Protein AF-A0A348DAC3-F1 (afdb_monomer_lite)

Foldseek 3Di:
DAFPAWPVVVCPPPVNQKIWGFAPAFDDPVLQVQLVVVPPPPPWDWHDDGRTIITGDDPVCVVVVNVVSRVSSVVSVVVPDD

Radius of gyration: 12.16 Å; chains: 1; bounding box: 36×27×27 Å

Sequence (82 aa):
MKIIGLDEHRSLRGNGALKYFELEGVPSDEWARIFQSHFVNQDIKVWIEGYCIVLQCQTEEIPKYRELLQAKCDEITAQLIP

pLDDT: mean 92.57, std 6.19, range [58.12, 97.56]

Structure (mmCIF, N/CA/C/O backbone):
data_AF-A0A348DAC3-F1
#
_entry.id   AF-A0A348DAC3-F1
#
loop_
_atom_site.group_PDB
_atom_site.id
_atom_site.type_symbol
_atom_site.label_atom_id
_atom_site.label_alt_id
_atom_site.label_comp_id
_atom_site.label_asym_id
_atom_site.label_entity_id
_atom_site.label_seq_id
_atom_site.pdbx_PDB_ins_code
_atom_site.Cartn_x
_atom_site.Cartn_y
_atom_site.Cartn_z
_atom_site.occupancy
_atom_site.B_iso_or_equiv
_atom_site.auth_seq_id
_atom_site.auth_comp_id
_atom_site.auth_asym_id
_atom_site.auth_atom_id
_atom_site.pdbx_PDB_model_num
ATOM 1 N N . MET A 1 1 ? 10.346 2.044 -6.118 1.00 93.12 1 MET A N 1
ATOM 2 C CA . MET A 1 1 ? 8.946 2.246 -5.716 1.00 93.12 1 MET A CA 1
ATOM 3 C C . MET A 1 1 ? 8.948 2.876 -4.343 1.00 93.12 1 MET A C 1
ATOM 5 O O . MET A 1 1 ? 9.582 2.336 -3.446 1.00 93.12 1 MET A O 1
ATOM 9 N N . LYS A 1 2 ? 8.280 4.014 -4.180 1.00 94.38 2 LYS A N 1
ATOM 10 C CA . LYS A 1 2 ? 8.274 4.798 -2.941 1.00 94.38 2 LYS A CA 1
ATOM 11 C C . LYS A 1 2 ? 6.867 5.285 -2.630 1.00 94.38 2 LYS A C 1
ATOM 13 O O . LYS A 1 2 ? 6.143 5.655 -3.551 1.00 94.38 2 LYS A O 1
ATOM 18 N N . ILE A 1 3 ? 6.513 5.332 -1.346 1.00 97.06 3 ILE A N 1
ATOM 19 C CA . ILE A 1 3 ? 5.267 5.941 -0.882 1.00 97.06 3 ILE A CA 1
ATOM 20 C 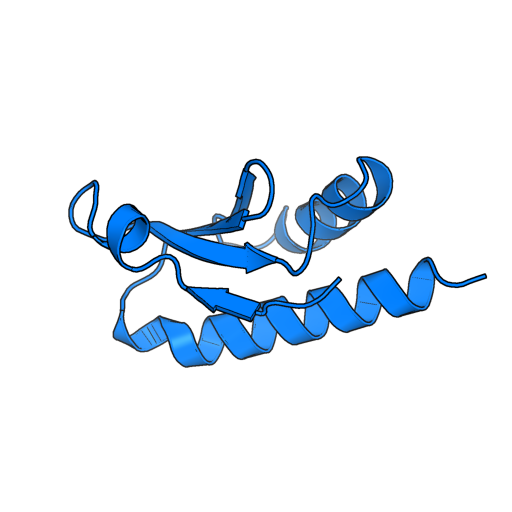C . ILE A 1 3 ? 5.450 7.460 -0.827 1.00 97.06 3 ILE A C 1
ATOM 22 O O . ILE A 1 3 ? 6.280 7.979 -0.074 1.00 97.06 3 ILE A O 1
ATOM 26 N N . ILE A 1 4 ? 4.654 8.182 -1.609 1.00 96.69 4 ILE A N 1
ATOM 27 C CA . ILE A 1 4 ? 4.704 9.646 -1.704 1.00 96.69 4 ILE A CA 1
ATOM 28 C C . ILE A 1 4 ? 3.688 10.328 -0.785 1.00 96.69 4 ILE A C 1
ATOM 30 O O . ILE A 1 4 ? 3.937 11.441 -0.322 1.00 96.69 4 ILE A O 1
ATOM 34 N N . GLY A 1 5 ? 2.593 9.652 -0.436 1.00 95.81 5 GLY A N 1
ATOM 35 C CA . GLY A 1 5 ? 1.502 10.269 0.311 1.00 95.81 5 GLY A CA 1
ATOM 36 C C . GLY A 1 5 ? 0.443 9.285 0.789 1.00 95.81 5 GLY A C 1
ATOM 37 O O . GLY A 1 5 ? 0.573 8.070 0.638 1.00 95.81 5 GLY A O 1
ATOM 38 N N . LEU A 1 6 ? -0.596 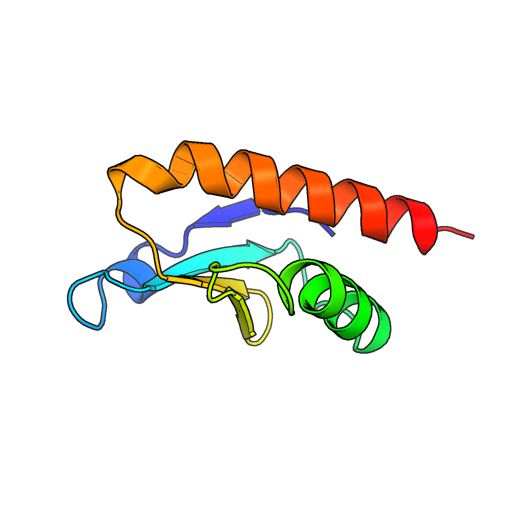9.841 1.402 1.00 95.69 6 LEU A N 1
ATOM 39 C CA . LEU A 1 6 ? -1.838 9.156 1.727 1.00 95.69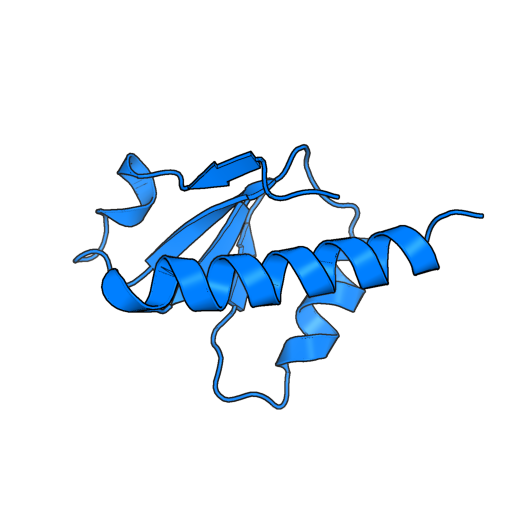 6 LEU A CA 1
ATOM 40 C C . LEU A 1 6 ? -2.951 9.883 0.967 1.00 95.69 6 LEU A C 1
ATOM 42 O O . LEU A 1 6 ? -3.107 11.090 1.143 1.00 95.69 6 LEU A O 1
ATOM 46 N N . ASP A 1 7 ? -3.743 9.165 0.174 1.00 94.25 7 ASP A N 1
ATOM 47 C CA . ASP A 1 7 ? -4.946 9.730 -0.435 1.00 94.25 7 ASP A CA 1
ATOM 48 C C . ASP A 1 7 ? -6.022 9.853 0.650 1.00 94.25 7 ASP A C 1
ATOM 50 O O . ASP A 1 7 ? -6.751 8.901 0.957 1.00 94.25 7 ASP A O 1
ATOM 54 N N . GLU A 1 8 ? -6.089 11.025 1.283 1.00 90.38 8 GLU A N 1
ATOM 55 C CA . GLU A 1 8 ? -7.023 11.305 2.374 1.00 90.38 8 GLU A CA 1
ATOM 56 C C . GLU A 1 8 ? -8.481 11.190 1.922 1.00 90.38 8 GLU A C 1
ATOM 58 O O . GLU A 1 8 ? -9.316 10.665 2.657 1.00 90.38 8 GLU A O 1
ATOM 63 N N . HIS A 1 9 ? -8.799 11.609 0.693 1.00 89.62 9 HIS A N 1
ATOM 64 C CA . HIS A 1 9 ? -10.170 11.580 0.195 1.00 89.62 9 HIS A CA 1
ATOM 65 C C . HIS A 1 9 ? -10.684 10.144 0.056 1.00 89.62 9 HIS A C 1
ATOM 67 O O . HIS A 1 9 ? -11.792 9.831 0.503 1.00 89.62 9 HIS A O 1
ATOM 73 N N . ARG A 1 10 ? -9.884 9.245 -0.528 1.00 89.19 10 ARG A N 1
ATOM 74 C CA . ARG A 1 10 ? -10.222 7.816 -0.609 1.00 89.19 10 ARG A CA 1
ATOM 75 C C . ARG A 1 10 ? -10.176 7.155 0.762 1.00 89.19 10 ARG A C 1
ATOM 77 O O . ARG A 1 10 ? -11.042 6.332 1.053 1.00 89.19 10 ARG A O 1
ATOM 84 N N . SER A 1 11 ? -9.243 7.568 1.618 1.00 88.88 11 SER A N 1
ATOM 85 C CA . SER A 1 11 ? -9.074 7.030 2.974 1.00 88.88 11 SER A CA 1
ATOM 86 C C . SER A 1 11 ? -10.157 7.461 3.970 1.00 88.88 11 SER A C 1
ATOM 88 O O . SER A 1 11 ? -10.184 6.956 5.091 1.00 88.88 11 SER A O 1
ATOM 90 N N . LEU A 1 12 ? -11.048 8.383 3.590 1.00 86.31 12 LEU A N 1
ATOM 91 C CA . LEU A 1 12 ? -12.250 8.750 4.349 1.00 86.31 12 LEU A CA 1
ATOM 92 C C . LEU A 1 12 ? -13.491 7.945 3.926 1.00 86.31 12 LEU A C 1
ATOM 94 O O . LEU A 1 12 ? -14.490 7.919 4.646 1.00 86.31 12 LEU A O 1
ATOM 98 N N . ARG A 1 13 ? -13.456 7.273 2.767 1.00 81.06 13 ARG A N 1
ATOM 99 C CA . ARG A 1 13 ? -14.584 6.466 2.278 1.00 81.06 13 ARG A CA 1
ATOM 100 C C . ARG A 1 13 ? -14.738 5.190 3.111 1.00 81.06 13 ARG A C 1
ATOM 102 O O . ARG A 1 13 ? -13.787 4.703 3.714 1.00 81.06 13 ARG A O 1
ATOM 109 N N . GLY A 1 14 ? -15.955 4.640 3.153 1.00 71.00 14 GLY A N 1
ATOM 110 C CA . GLY A 1 14 ? -16.228 3.376 3.852 1.00 71.00 14 GLY A CA 1
ATOM 111 C C . GLY A 1 14 ? -15.897 3.419 5.350 1.00 71.00 14 GLY A C 1
ATOM 112 O O . GLY A 1 14 ? -15.279 2.492 5.865 1.00 71.00 14 GLY A O 1
ATOM 113 N N . ASN A 1 15 ? -16.265 4.512 6.029 1.00 78.50 15 ASN A N 1
ATOM 114 C CA . ASN A 1 15 ? -15.959 4.792 7.442 1.00 78.50 15 ASN A CA 1
ATOM 115 C C . ASN A 1 15 ? -14.458 4.897 7.766 1.00 78.50 15 ASN A C 1
ATOM 117 O O . ASN A 1 15 ? -14.062 4.770 8.921 1.00 78.50 15 ASN A O 1
ATOM 121 N N . GLY A 1 16 ? -13.617 5.116 6.754 1.00 81.19 16 GLY A N 1
ATOM 122 C CA . GLY A 1 16 ? -12.179 5.285 6.919 1.00 81.19 16 GLY A CA 1
ATOM 123 C C . GLY A 1 16 ? -11.427 4.026 7.341 1.00 81.19 16 GLY A C 1
ATOM 124 O O . GLY A 1 16 ? -10.297 4.134 7.813 1.00 81.19 16 GLY A O 1
ATOM 125 N N . ALA A 1 17 ? -12.030 2.849 7.159 1.00 87.75 17 ALA A N 1
ATOM 126 C CA . ALA A 1 17 ? -11.410 1.565 7.474 1.00 87.75 17 ALA A CA 1
ATOM 127 C C . ALA A 1 17 ? -10.242 1.215 6.536 1.00 87.75 17 ALA A C 1
ATOM 129 O O . ALA A 1 17 ? -9.362 0.448 6.917 1.00 87.75 17 ALA A O 1
ATOM 130 N N . LEU A 1 18 ? -10.248 1.751 5.311 1.00 94.94 18 LEU A N 1
ATOM 131 C CA . LEU A 1 18 ? -9.205 1.535 4.312 1.00 94.94 18 LEU A CA 1
ATOM 132 C C . LEU A 1 18 ? -8.349 2.786 4.165 1.00 94.94 18 LEU A C 1
ATOM 134 O O . LEU A 1 18 ? -8.879 3.890 4.051 1.00 94.94 18 LEU A O 1
ATOM 138 N N . LYS A 1 19 ? -7.034 2.599 4.127 1.00 96.50 19 LYS A N 1
ATOM 139 C CA . LYS A 1 19 ? -6.032 3.639 3.912 1.00 96.50 19 LYS A CA 1
ATOM 140 C C . LYS A 1 19 ? -5.331 3.392 2.584 1.00 96.50 19 LYS A C 1
ATOM 142 O O . LYS A 1 19 ? -4.918 2.269 2.301 1.00 96.50 19 LYS A O 1
ATOM 147 N N . TYR A 1 20 ? -5.223 4.443 1.781 1.00 97.06 20 TYR A N 1
ATOM 148 C CA . TYR A 1 20 ? -4.669 4.402 0.430 1.00 97.06 20 TYR A CA 1
ATOM 149 C C . TYR A 1 20 ? -3.333 5.140 0.419 1.00 97.06 20 TYR A C 1
ATOM 151 O O . TYR A 1 20 ? -3.298 6.367 0.415 1.00 97.06 20 TYR A O 1
ATOM 159 N N . PHE A 1 21 ? -2.234 4.393 0.447 1.00 97.38 21 PHE A N 1
ATOM 160 C CA . PHE A 1 21 ? -0.881 4.938 0.385 1.00 97.38 21 PHE A CA 1
ATOM 161 C C . PHE A 1 21 ? -0.463 5.086 -1.076 1.00 97.38 21 PHE A C 1
ATOM 163 O O . PHE A 1 21 ? -0.346 4.092 -1.793 1.00 97.38 21 PHE A O 1
ATOM 170 N N . GLU A 1 22 ? -0.251 6.320 -1.520 1.00 97.56 22 GLU A N 1
ATOM 171 C CA . GLU A 1 22 ? 0.100 6.630 -2.904 1.00 97.56 22 GLU A CA 1
ATOM 172 C C . GLU A 1 22 ? 1.559 6.278 -3.184 1.00 97.56 22 GLU A C 1
ATOM 174 O O . GLU A 1 22 ? 2.456 6.638 -2.417 1.00 97.56 22 GLU A O 1
ATOM 179 N N . LEU A 1 23 ? 1.793 5.602 -4.303 1.00 97.19 23 LEU A N 1
ATOM 180 C CA . LEU A 1 23 ? 3.108 5.270 -4.830 1.00 97.19 23 LEU A CA 1
ATOM 181 C C . LEU A 1 23 ? 3.561 6.318 -5.855 1.00 97.19 23 LEU A C 1
ATOM 183 O O . LEU A 1 23 ? 2.745 6.946 -6.523 1.00 97.19 23 LEU A O 1
ATOM 187 N N . GLU A 1 24 ? 4.876 6.461 -6.030 1.00 94.81 24 GLU A N 1
ATOM 188 C CA . GLU A 1 24 ? 5.494 7.340 -7.043 1.00 94.81 24 GLU A CA 1
ATOM 189 C C . GLU A 1 24 ? 5.129 6.988 -8.500 1.00 94.81 24 GLU A C 1
ATOM 191 O O . GLU A 1 24 ? 5.363 7.782 -9.410 1.00 94.81 24 GLU A O 1
ATOM 196 N N . GLY A 1 25 ? 4.551 5.807 -8.727 1.00 94.25 25 GLY A N 1
ATOM 197 C CA . GLY A 1 25 ? 4.063 5.346 -10.018 1.00 94.25 25 GLY A CA 1
ATOM 198 C C . GLY A 1 25 ? 3.275 4.043 -9.897 1.00 94.25 25 GLY A C 1
ATOM 199 O O . GLY A 1 25 ? 3.146 3.468 -8.816 1.00 94.25 25 GLY A O 1
ATOM 200 N N . VAL A 1 26 ? 2.746 3.564 -11.024 1.00 95.75 26 VAL A N 1
ATOM 201 C CA . VAL A 1 26 ? 2.096 2.248 -11.085 1.00 95.75 26 VAL A CA 1
ATOM 202 C C . VAL A 1 26 ? 3.182 1.165 -10.995 1.00 95.75 26 VAL A C 1
ATOM 204 O O . VAL A 1 26 ? 4.097 1.170 -11.824 1.00 95.75 26 VAL A O 1
ATOM 207 N N . PRO A 1 27 ? 3.133 0.253 -10.007 1.00 94.88 27 PRO A N 1
ATOM 208 C CA . PRO A 1 27 ? 4.091 -0.840 -9.911 1.00 94.88 27 PRO A CA 1
ATOM 209 C C . PRO A 1 27 ? 3.926 -1.829 -11.066 1.00 94.88 27 PRO A C 1
ATOM 211 O O . PRO A 1 27 ? 2.823 -2.032 -11.570 1.00 94.88 27 PRO A O 1
ATOM 214 N N . SER A 1 28 ? 5.026 -2.472 -11.466 1.00 94.88 28 SER A N 1
ATOM 215 C CA . SER A 1 28 ? 4.969 -3.593 -12.406 1.00 94.88 28 SER A CA 1
ATOM 216 C C . SER A 1 28 ? 4.282 -4.805 -11.770 1.00 94.88 28 SER A C 1
ATOM 218 O O . SER A 1 28 ? 4.272 -4.955 -10.544 1.00 94.88 28 SER A O 1
ATOM 220 N N . ASP A 1 29 ? 3.767 -5.709 -12.603 1.00 94.38 29 ASP A N 1
ATOM 221 C CA . ASP A 1 29 ? 3.119 -6.942 -12.136 1.00 94.38 29 ASP A CA 1
ATOM 222 C C . ASP A 1 29 ? 4.056 -7.797 -11.270 1.00 94.38 29 ASP A C 1
ATOM 224 O O . ASP A 1 29 ? 3.642 -8.361 -10.256 1.00 94.38 29 ASP A O 1
ATOM 228 N N . GLU A 1 30 ? 5.341 -7.863 -11.633 1.00 95.44 30 GLU A N 1
ATOM 229 C CA . GLU A 1 30 ? 6.356 -8.572 -10.854 1.00 95.44 30 GLU A CA 1
ATOM 230 C C . GLU A 1 30 ? 6.539 -7.953 -9.466 1.00 95.44 30 GLU A C 1
ATOM 232 O O . GLU A 1 30 ? 6.472 -8.668 -8.463 1.00 95.44 30 GLU A O 1
ATOM 237 N N . TRP A 1 31 ? 6.700 -6.628 -9.398 1.00 95.75 31 TRP A N 1
ATOM 238 C CA . TRP A 1 31 ? 6.840 -5.912 -8.134 1.00 95.75 31 TRP A CA 1
ATOM 239 C C . TRP A 1 31 ? 5.603 -6.121 -7.253 1.00 95.75 31 TRP A C 1
ATOM 241 O O . TRP A 1 31 ? 5.730 -6.465 -6.078 1.00 95.75 31 TRP A O 1
ATOM 251 N N . ALA A 1 32 ? 4.401 -5.983 -7.826 1.00 95.31 32 ALA A N 1
ATOM 252 C CA . ALA A 1 32 ? 3.141 -6.148 -7.103 1.00 95.31 32 ALA A CA 1
ATOM 253 C C . ALA A 1 32 ? 2.978 -7.573 -6.553 1.00 95.31 32 ALA A C 1
ATOM 255 O O . ALA A 1 32 ? 2.545 -7.747 -5.410 1.00 95.31 32 ALA A O 1
ATOM 256 N N . ARG A 1 33 ? 3.375 -8.591 -7.327 1.00 94.88 33 ARG A N 1
ATOM 257 C CA . ARG A 1 33 ? 3.353 -9.994 -6.897 1.00 94.88 33 ARG A CA 1
ATOM 258 C C . ARG A 1 33 ? 4.306 -10.245 -5.729 1.00 94.88 33 ARG A C 1
ATOM 260 O O . ARG A 1 33 ? 3.908 -10.888 -4.758 1.00 94.88 33 ARG A O 1
ATOM 267 N N . ILE A 1 34 ? 5.539 -9.739 -5.805 1.00 95.56 34 ILE A N 1
ATOM 268 C CA . ILE A 1 34 ? 6.518 -9.872 -4.715 1.00 95.56 34 ILE A CA 1
ATOM 269 C C . ILE A 1 34 ? 5.993 -9.161 -3.468 1.00 95.56 34 ILE A C 1
ATOM 271 O O . ILE A 1 34 ? 5.957 -9.764 -2.396 1.00 95.56 34 ILE A O 1
ATOM 275 N N . PHE A 1 35 ? 5.494 -7.932 -3.614 1.00 95.50 35 PHE A N 1
ATOM 276 C CA . PHE A 1 35 ? 4.943 -7.157 -2.507 1.00 95.50 35 PHE A CA 1
ATOM 277 C C . PHE A 1 35 ? 3.824 -7.903 -1.783 1.00 95.50 35 PHE A C 1
ATOM 279 O O . PHE A 1 35 ? 3.908 -8.104 -0.574 1.00 95.50 35 PHE A O 1
ATOM 286 N N . GLN A 1 36 ? 2.810 -8.378 -2.512 1.00 93.69 36 GLN A N 1
ATOM 287 C CA . GLN A 1 36 ? 1.699 -9.112 -1.902 1.00 93.69 36 GLN A CA 1
ATOM 288 C C . GLN A 1 36 ? 2.167 -10.402 -1.214 1.00 93.69 36 GLN A C 1
ATOM 290 O O . GLN A 1 36 ? 1.655 -10.739 -0.147 1.00 93.69 36 GLN A O 1
ATOM 295 N N . SER A 1 37 ? 3.185 -11.085 -1.758 1.00 94.38 37 SER A N 1
ATOM 296 C CA . SER A 1 37 ? 3.728 -12.319 -1.170 1.00 94.38 37 SER A CA 1
ATOM 297 C C . SER A 1 37 ? 4.263 -12.132 0.256 1.00 94.38 37 SER A C 1
ATOM 299 O O . SER A 1 37 ? 4.148 -13.049 1.070 1.00 94.38 37 SER A O 1
ATOM 301 N N . HIS A 1 38 ? 4.753 -10.934 0.604 1.00 93.38 38 HIS A N 1
ATOM 302 C CA . HIS A 1 38 ? 5.230 -10.640 1.958 1.00 93.38 38 HIS A CA 1
ATOM 303 C C . HIS A 1 38 ? 4.116 -10.682 3.009 1.00 93.38 38 HIS A C 1
ATOM 305 O O . HIS A 1 38 ? 4.412 -10.893 4.185 1.00 93.38 38 HIS A O 1
ATOM 311 N N . PHE A 1 39 ? 2.853 -10.508 2.615 1.00 92.62 39 PHE A N 1
ATOM 312 C CA . PHE A 1 39 ? 1.725 -10.370 3.538 1.00 92.62 39 PHE A CA 1
ATOM 313 C C . PHE A 1 39 ? 0.754 -11.557 3.522 1.00 92.62 39 PHE A C 1
ATOM 315 O O . PHE A 1 39 ? -0.130 -11.609 4.367 1.00 92.62 39 PHE A O 1
ATOM 322 N N . VAL A 1 40 ? 0.947 -12.549 2.642 1.00 87.88 40 VAL A N 1
ATOM 323 C CA . VAL A 1 40 ? 0.053 -13.723 2.502 1.00 87.88 40 VAL A CA 1
ATOM 324 C C . VAL A 1 40 ? -0.166 -14.483 3.818 1.00 87.88 40 VAL A C 1
ATOM 326 O O . VAL A 1 40 ? -1.254 -14.999 4.048 1.00 87.88 40 VAL A O 1
ATOM 329 N N . ASN A 1 41 ? 0.844 -14.534 4.690 1.00 88.44 41 ASN A N 1
ATOM 330 C CA . ASN A 1 41 ? 0.786 -15.249 5.971 1.00 88.44 41 ASN A CA 1
ATOM 331 C C . ASN A 1 41 ? 0.687 -14.313 7.186 1.00 88.44 41 ASN A C 1
ATOM 333 O O . ASN A 1 41 ? 0.947 -14.736 8.312 1.00 88.44 41 ASN A O 1
ATOM 337 N N . GLN A 1 42 ? 0.374 -13.037 6.969 1.00 88.56 42 GLN A N 1
ATOM 338 C CA . GLN A 1 42 ? 0.216 -12.056 8.037 1.00 88.56 42 GLN A CA 1
ATOM 339 C C . GLN A 1 42 ? -1.267 -11.754 8.245 1.00 88.56 42 GLN A C 1
ATOM 341 O O . GLN A 1 42 ? -2.047 -11.766 7.296 1.00 88.56 42 GLN A O 1
ATOM 346 N N . ASP A 1 43 ? -1.655 -11.404 9.471 1.00 89.25 43 ASP A N 1
ATOM 347 C CA . ASP A 1 43 ? -2.997 -10.875 9.760 1.00 89.25 43 ASP A CA 1
ATOM 348 C C . ASP A 1 43 ? -3.099 -9.387 9.364 1.00 89.25 43 ASP A C 1
ATOM 350 O O . ASP A 1 43 ? -3.506 -8.521 10.132 1.00 89.25 43 ASP A O 1
ATOM 354 N N . ILE A 1 44 ? -2.620 -9.069 8.159 1.00 91.19 44 ILE A N 1
ATOM 355 C CA . ILE A 1 44 ? -2.559 -7.721 7.599 1.00 91.19 44 ILE A CA 1
ATOM 356 C C . ILE A 1 44 ? -3.213 -7.770 6.222 1.00 91.19 44 ILE A C 1
ATOM 358 O O . ILE A 1 44 ? -2.676 -8.347 5.277 1.00 91.19 44 ILE A O 1
ATOM 362 N N . LYS A 1 45 ? -4.379 -7.134 6.092 1.00 91.88 45 LYS A N 1
ATOM 363 C CA . LYS A 1 45 ? -5.103 -7.048 4.819 1.00 91.88 45 LYS A CA 1
ATOM 364 C C . LYS A 1 45 ? -4.566 -5.899 3.982 1.00 91.88 45 LYS A C 1
ATOM 366 O O . LYS A 1 45 ? -4.972 -4.752 4.176 1.00 91.88 45 LYS A O 1
ATOM 371 N N . VAL A 1 46 ? -3.676 -6.229 3.052 1.00 95.00 46 VAL A N 1
ATOM 372 C CA . VAL A 1 46 ? -3.041 -5.273 2.143 1.00 95.00 46 VAL A CA 1
ATOM 373 C C . VAL A 1 46 ? -3.063 -5.777 0.701 1.00 95.00 46 VAL A C 1
ATOM 375 O O . VAL A 1 46 ? -2.861 -6.962 0.447 1.00 95.00 46 VAL A O 1
ATOM 378 N N . TRP A 1 47 ? -3.322 -4.884 -0.251 1.00 95.44 47 TRP A N 1
ATOM 379 C CA . TRP A 1 47 ? -3.280 -5.176 -1.686 1.00 95.44 47 TRP A CA 1
ATOM 380 C C . TRP A 1 47 ? -2.853 -3.941 -2.484 1.00 95.44 47 TRP A C 1
ATOM 382 O O . TRP A 1 47 ? -2.686 -2.855 -1.932 1.00 95.44 47 TRP A O 1
ATOM 392 N N . ILE A 1 48 ? -2.654 -4.115 -3.790 1.00 95.81 48 ILE A N 1
ATOM 393 C CA . ILE A 1 48 ? -2.306 -3.030 -4.713 1.00 95.81 48 ILE A CA 1
ATOM 394 C C . ILE A 1 48 ? -3.528 -2.680 -5.562 1.00 95.81 48 ILE A C 1
ATOM 396 O O . ILE A 1 48 ? -4.175 -3.571 -6.110 1.00 95.81 48 ILE A O 1
ATOM 400 N N . GLU A 1 49 ? -3.823 -1.390 -5.695 1.00 95.25 49 GLU A N 1
ATOM 401 C CA . GLU A 1 49 ? -4.883 -0.867 -6.556 1.00 95.25 49 GLU A CA 1
ATOM 402 C C . GLU A 1 49 ? -4.362 0.334 -7.355 1.00 95.25 49 GLU A C 1
ATOM 404 O O . GLU A 1 49 ? -4.234 1.446 -6.836 1.00 95.25 49 GLU A O 1
ATOM 409 N N . GLY A 1 50 ? -4.041 0.112 -8.633 1.00 94.38 50 GLY A N 1
ATOM 410 C CA . GLY A 1 50 ? -3.420 1.130 -9.481 1.00 94.38 50 GLY A CA 1
ATOM 411 C C . GLY A 1 50 ? -2.076 1.582 -8.908 1.00 94.38 50 GLY A C 1
ATOM 412 O O . GLY A 1 50 ? -1.177 0.770 -8.720 1.00 94.38 50 GLY A O 1
ATOM 413 N N . TYR A 1 51 ? -1.951 2.874 -8.609 1.00 95.38 51 TYR A N 1
ATOM 414 C CA . TYR A 1 51 ? -0.766 3.466 -7.978 1.00 95.38 51 TYR A CA 1
ATOM 415 C C . TYR A 1 51 ? -0.875 3.538 -6.443 1.00 95.38 51 TYR A C 1
ATOM 417 O O . TYR A 1 51 ? -0.167 4.314 -5.814 1.00 95.38 51 TYR A O 1
ATOM 425 N N . CYS A 1 52 ? -1.778 2.782 -5.813 1.00 96.88 52 CYS A N 1
ATOM 426 C CA . CYS A 1 52 ? -1.951 2.782 -4.360 1.00 96.88 52 CYS A CA 1
ATOM 427 C C . CYS A 1 52 ? -1.654 1.414 -3.744 1.00 96.88 52 CYS A C 1
ATOM 429 O O . CYS A 1 52 ? -2.077 0.381 -4.265 1.00 96.88 52 CYS A O 1
ATOM 431 N N . ILE A 1 53 ? -1.018 1.424 -2.574 1.00 97.38 53 ILE A N 1
ATOM 432 C CA . ILE A 1 53 ? -1.089 0.320 -1.616 1.00 97.38 53 ILE A CA 1
ATOM 433 C C . ILE A 1 53 ? -2.309 0.573 -0.735 1.00 97.38 53 ILE A C 1
ATOM 435 O O . ILE A 1 53 ? -2.399 1.61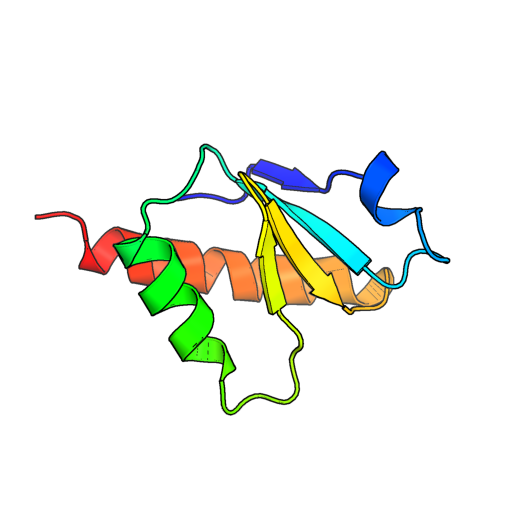1 -0.076 1.00 97.38 53 ILE A O 1
ATOM 439 N N . VAL A 1 54 ? -3.248 -0.364 -0.716 1.00 96.44 54 VAL A N 1
ATOM 440 C CA . VAL A 1 54 ? -4.461 -0.274 0.096 1.00 96.44 54 VAL A CA 1
ATOM 441 C C . VAL A 1 54 ? -4.311 -1.178 1.304 1.00 96.44 54 VAL A C 1
ATOM 443 O O . VAL A 1 54 ? -3.986 -2.353 1.158 1.00 96.44 54 VAL A O 1
ATOM 446 N N . LEU A 1 55 ? -4.548 -0.629 2.490 1.00 95.31 55 LEU A N 1
ATOM 447 C CA . LEU A 1 55 ? -4.414 -1.327 3.762 1.00 95.31 55 LEU A CA 1
ATOM 448 C C . LEU A 1 55 ? -5.654 -1.091 4.621 1.00 95.31 55 LEU A C 1
ATOM 450 O O . LEU A 1 55 ? -6.121 0.041 4.736 1.00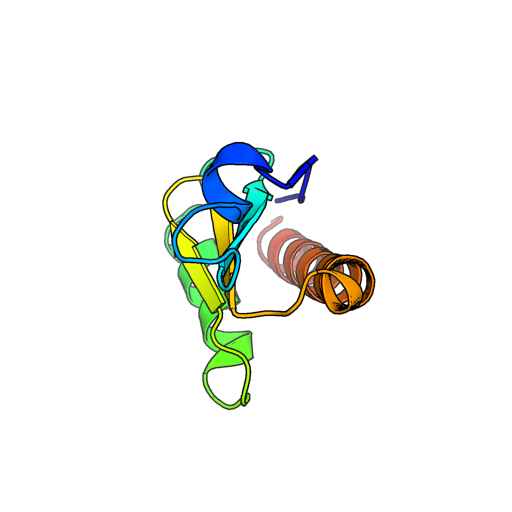 95.31 55 LEU A O 1
ATOM 454 N N . GLN A 1 56 ? -6.153 -2.133 5.281 1.00 93.44 56 GLN A N 1
ATOM 455 C CA . GLN A 1 56 ? -7.158 -1.965 6.329 1.00 93.44 56 GLN A CA 1
ATOM 456 C C . GLN A 1 56 ? -6.483 -1.669 7.679 1.00 93.44 56 GLN A C 1
ATOM 458 O O . GLN A 1 56 ? -5.883 -2.567 8.265 1.00 93.44 56 GLN A O 1
ATOM 463 N N . CYS A 1 57 ? -6.584 -0.435 8.182 1.00 92.19 57 CYS A N 1
ATOM 464 C CA . CYS A 1 57 ? -6.062 -0.049 9.501 1.00 92.19 57 CYS A CA 1
ATOM 465 C C . CYS A 1 57 ? -6.749 1.203 10.069 1.00 92.19 57 CYS A C 1
ATOM 467 O O . CYS A 1 57 ? -7.397 1.963 9.340 1.00 92.19 57 CYS A O 1
ATOM 469 N N . GLN A 1 58 ? -6.597 1.422 11.378 1.00 90.44 58 GLN A N 1
ATOM 470 C CA . GLN A 1 58 ? -7.073 2.641 12.030 1.00 90.44 58 GLN A CA 1
ATOM 471 C C . GLN A 1 58 ? -6.148 3.832 11.747 1.00 90.44 58 GLN A C 1
ATOM 473 O O . GLN A 1 58 ? -4.979 3.680 11.388 1.00 90.44 58 GLN A O 1
ATOM 478 N N . THR A 1 59 ? -6.673 5.048 11.903 1.00 90.19 59 THR A N 1
ATOM 479 C CA . THR A 1 59 ? -5.940 6.286 11.588 1.00 90.19 59 THR A CA 1
ATOM 480 C C . THR A 1 59 ? -4.681 6.447 12.447 1.00 90.19 59 THR A C 1
ATOM 482 O O . THR A 1 59 ? -3.640 6.860 11.941 1.00 90.19 59 THR A O 1
ATOM 485 N N . GLU A 1 60 ? -4.737 6.066 13.720 1.00 92.62 60 GLU A N 1
ATOM 486 C CA . GLU A 1 60 ? -3.602 6.081 14.646 1.00 92.62 60 GLU A CA 1
ATOM 487 C C . GLU A 1 60 ? -2.481 5.104 14.262 1.00 92.62 60 GLU A C 1
ATOM 489 O O . GLU A 1 60 ? -1.330 5.302 14.646 1.00 92.62 60 GLU A O 1
ATOM 494 N N . GLU A 1 61 ? -2.783 4.075 13.467 1.00 93.25 61 GLU A N 1
ATOM 495 C CA . GLU A 1 61 ? -1.802 3.087 13.016 1.00 93.25 61 GLU A CA 1
ATOM 496 C C . GLU A 1 61 ? -1.099 3.500 11.715 1.00 93.25 61 GLU A C 1
ATOM 498 O O . GLU A 1 61 ? -0.118 2.865 11.320 1.00 93.25 61 GLU A O 1
ATOM 503 N N . ILE A 1 62 ? -1.566 4.564 11.046 1.00 94.00 62 ILE A N 1
ATOM 504 C CA . ILE A 1 62 ? -1.006 5.037 9.771 1.00 94.00 62 ILE A CA 1
ATOM 505 C C . ILE A 1 62 ? 0.513 5.240 9.848 1.00 94.00 62 ILE A C 1
ATOM 507 O O . ILE A 1 62 ? 1.185 4.754 8.940 1.00 94.00 62 ILE A O 1
ATOM 511 N N . PRO A 1 63 ? 1.100 5.889 10.878 1.00 95.75 63 PRO A N 1
ATOM 512 C CA . PRO A 1 63 ? 2.551 6.069 10.944 1.00 95.75 63 PRO A CA 1
ATOM 513 C C . PRO A 1 63 ? 3.310 4.736 10.980 1.00 95.75 63 PRO A C 1
ATOM 515 O O . PRO A 1 63 ? 4.220 4.528 10.182 1.00 95.75 63 PRO A O 1
ATOM 518 N N . LYS A 1 64 ? 2.865 3.798 11.829 1.00 95.81 64 LYS A N 1
ATOM 519 C CA . LYS A 1 64 ? 3.450 2.453 11.960 1.00 95.81 64 LYS A CA 1
ATOM 520 C C . LYS A 1 64 ? 3.415 1.704 10.630 1.00 95.81 64 LYS A C 1
ATOM 522 O O . LYS A 1 64 ? 4.410 1.120 10.207 1.00 95.81 64 LYS A O 1
ATOM 527 N N . TYR A 1 65 ? 2.260 1.700 9.970 1.00 95.88 65 TYR A N 1
ATOM 528 C CA . TYR A 1 65 ? 2.126 0.998 8.702 1.00 95.88 65 TYR A CA 1
ATOM 529 C C . TYR A 1 65 ? 2.857 1.707 7.571 1.00 95.88 65 TYR A C 1
ATOM 531 O O . TYR A 1 65 ? 3.432 1.035 6.727 1.00 95.88 65 TYR A O 1
ATOM 539 N N . ARG A 1 66 ? 2.925 3.039 7.567 1.00 95.88 66 ARG A N 1
ATOM 540 C CA . ARG A 1 66 ? 3.712 3.775 6.576 1.00 95.88 66 ARG A CA 1
ATOM 541 C C . ARG A 1 66 ? 5.180 3.357 6.610 1.00 95.88 66 ARG A C 1
ATOM 543 O O . ARG A 1 66 ? 5.747 3.112 5.551 1.00 95.88 66 ARG A O 1
ATOM 550 N N . GLU A 1 67 ? 5.771 3.239 7.796 1.00 96.56 67 GLU A N 1
ATOM 551 C CA . GLU A 1 67 ? 7.154 2.772 7.955 1.00 96.56 67 GLU A CA 1
ATOM 552 C C . GLU A 1 67 ? 7.330 1.331 7.463 1.00 96.56 67 GLU A C 1
ATOM 554 O O . GLU A 1 67 ? 8.228 1.060 6.667 1.00 96.56 67 GLU A O 1
ATOM 559 N N . LEU A 1 68 ? 6.435 0.422 7.868 1.00 96.38 68 LEU A N 1
ATOM 560 C CA . LEU A 1 68 ? 6.463 -0.976 7.428 1.00 96.38 68 LEU A CA 1
ATOM 561 C C . LEU A 1 68 ? 6.368 -1.098 5.902 1.00 96.38 68 LEU A C 1
ATOM 563 O O . LEU A 1 68 ? 7.158 -1.807 5.278 1.00 96.38 68 LEU A O 1
ATOM 567 N N . LEU A 1 69 ? 5.389 -0.422 5.300 1.00 97.00 69 LEU A N 1
ATOM 568 C CA . LEU A 1 69 ? 5.138 -0.486 3.865 1.00 97.00 69 LEU A CA 1
ATOM 569 C C . LEU A 1 69 ? 6.289 0.160 3.087 1.00 97.00 69 LEU A C 1
ATOM 571 O O . LEU A 1 69 ? 6.701 -0.396 2.071 1.00 97.00 69 LEU A O 1
ATOM 575 N N . GLN A 1 70 ? 6.850 1.274 3.571 1.00 97.44 70 GLN A 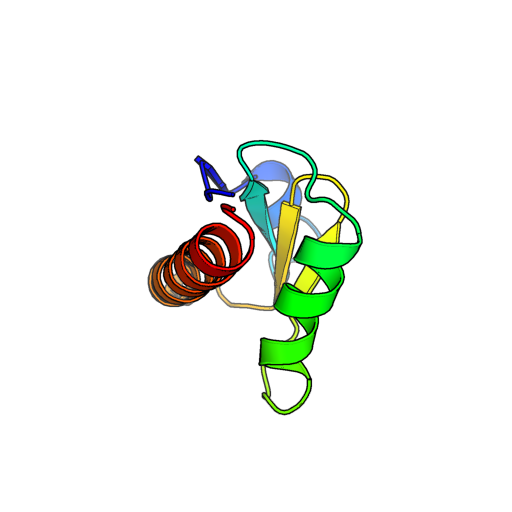N 1
ATOM 576 C CA . GLN A 1 70 ? 8.006 1.912 2.940 1.00 97.44 70 GLN A CA 1
ATOM 577 C C . GLN A 1 70 ? 9.236 0.998 2.978 1.00 97.44 70 GLN A C 1
ATOM 579 O O . GLN A 1 70 ? 9.853 0.794 1.937 1.00 97.44 70 GLN A O 1
ATOM 584 N N . ALA A 1 71 ? 9.532 0.365 4.119 1.00 96.81 71 ALA A N 1
ATOM 585 C CA . ALA A 1 71 ? 10.634 -0.590 4.224 1.00 96.81 71 ALA A CA 1
ATOM 586 C C . ALA A 1 71 ? 10.484 -1.751 3.225 1.00 96.81 71 ALA A C 1
ATOM 588 O O . ALA A 1 71 ? 11.443 -2.117 2.548 1.00 96.81 71 ALA A O 1
ATOM 589 N N . LYS A 1 72 ? 9.266 -2.288 3.054 1.00 96.06 72 LYS A N 1
ATOM 590 C CA . LYS A 1 72 ? 9.001 -3.317 2.032 1.00 96.06 72 LYS A CA 1
ATOM 591 C C . LYS A 1 72 ? 9.132 -2.796 0.610 1.00 96.06 72 LYS A C 1
ATOM 593 O O . LYS A 1 72 ? 9.650 -3.509 -0.245 1.00 96.06 72 LYS A O 1
ATOM 598 N N . CYS A 1 73 ? 8.724 -1.559 0.350 1.00 96.06 73 CYS A N 1
ATOM 599 C CA . CYS A 1 73 ? 8.938 -0.955 -0.957 1.00 96.06 73 CYS A CA 1
ATOM 600 C C . CYS A 1 73 ? 10.428 -0.836 -1.298 1.00 96.06 73 CYS A C 1
ATOM 602 O O . CYS A 1 73 ? 10.817 -1.158 -2.425 1.00 96.06 73 CYS A O 1
ATOM 604 N N . ASP A 1 74 ? 11.249 -0.429 -0.331 1.00 95.62 74 ASP A N 1
ATOM 605 C CA . ASP A 1 74 ? 12.696 -0.280 -0.494 1.00 95.62 74 ASP A CA 1
ATOM 606 C C . ASP A 1 74 ? 13.375 -1.643 -0.703 1.00 95.62 74 ASP A C 1
ATOM 608 O O . ASP A 1 74 ? 14.142 -1.800 -1.654 1.00 95.62 74 ASP A O 1
ATOM 612 N N . GLU A 1 75 ? 13.028 -2.652 0.108 1.00 95.56 75 GLU A N 1
ATOM 613 C CA . GLU A 1 75 ? 13.537 -4.028 -0.017 1.00 95.56 75 GLU A CA 1
ATOM 614 C C . GLU A 1 75 ? 13.287 -4.612 -1.418 1.00 95.56 75 GLU A C 1
ATOM 616 O O . GLU A 1 75 ? 14.200 -5.160 -2.034 1.00 95.56 75 GLU A O 1
ATOM 621 N N . ILE A 1 76 ? 12.061 -4.494 -1.935 1.00 94.88 76 ILE A N 1
ATOM 622 C CA . ILE A 1 76 ? 11.682 -5.069 -3.236 1.00 94.88 76 ILE A CA 1
ATOM 623 C C . ILE A 1 76 ? 12.301 -4.271 -4.379 1.00 94.88 76 ILE A C 1
ATOM 625 O O . ILE A 1 76 ? 12.766 -4.845 -5.360 1.00 94.88 76 ILE A O 1
ATOM 629 N N . THR A 1 77 ? 12.330 -2.941 -4.259 1.00 92.25 77 THR A N 1
ATOM 630 C CA . THR A 1 77 ? 12.961 -2.094 -5.276 1.00 92.25 77 THR A CA 1
ATOM 631 C C . THR A 1 77 ? 14.446 -2.430 -5.395 1.00 92.25 77 THR A C 1
ATOM 633 O O . THR A 1 77 ? 14.924 -2.591 -6.509 1.00 92.25 77 THR A O 1
ATOM 636 N N . ALA A 1 78 ? 15.156 -2.620 -4.280 1.00 92.25 78 ALA A N 1
ATOM 637 C CA . ALA A 1 78 ? 16.559 -3.029 -4.292 1.00 92.25 78 ALA A CA 1
ATOM 638 C C . ALA A 1 78 ? 16.783 -4.417 -4.919 1.00 92.25 78 ALA A C 1
ATOM 640 O O . ALA A 1 78 ? 17.796 -4.618 -5.578 1.00 92.25 78 ALA A O 1
ATOM 641 N N . GLN A 1 79 ? 15.846 -5.359 -4.753 1.00 91.00 79 GLN A N 1
ATOM 642 C CA . GLN A 1 79 ? 15.922 -6.695 -5.367 1.00 91.00 79 GLN A CA 1
ATOM 643 C C . GLN A 1 79 ? 15.726 -6.686 -6.889 1.00 91.00 79 GLN A C 1
ATOM 645 O O . GLN A 1 79 ? 16.203 -7.591 -7.566 1.00 91.00 79 GLN A O 1
ATOM 650 N N . LEU A 1 80 ? 14.993 -5.700 -7.413 1.00 87.38 80 LEU A N 1
ATOM 651 C CA . LEU A 1 80 ? 14.648 -5.594 -8.834 1.00 87.38 80 LEU A CA 1
ATOM 652 C C . LEU A 1 80 ? 15.520 -4.586 -9.599 1.00 87.38 80 LEU A C 1
ATOM 654 O O . LEU A 1 80 ? 15.357 -4.441 -10.811 1.00 87.38 80 LEU A O 1
ATOM 658 N N . ILE A 1 81 ? 16.426 -3.880 -8.915 1.00 76.25 81 ILE A N 1
ATOM 659 C CA . ILE A 1 81 ? 17.472 -3.094 -9.573 1.00 76.25 81 ILE A CA 1
ATOM 660 C C . ILE A 1 81 ? 18.554 -4.080 -10.055 1.00 76.25 81 ILE A C 1
ATOM 662 O O . ILE A 1 81 ? 19.065 -4.838 -9.229 1.00 76.25 81 ILE A O 1
ATOM 666 N N . PRO A 1 82 ? 18.874 -4.105 -11.361 1.00 58.12 82 PRO A N 1
ATOM 667 C CA . PRO A 1 82 ? 19.905 -4.981 -11.917 1.00 58.12 82 PRO A CA 1
ATOM 668 C C . PRO A 1 82 ? 21.323 -4.642 -11.443 1.00 58.12 82 PRO A C 1
ATOM 670 O O . PRO A 1 82 ? 21.595 -3.457 -11.137 1.00 58.12 82 PRO A O 1
#

Secondary structure (DSSP, 8-state):
--EEEE-HHHHTSGGGTEEEEEESSPPPHHHHHHHHHTTTTSS--EEEETTEEEEE--GGGHHHHHHHHHHHHHHHHHHH--